Protein AF-A0A957BXG8-F1 (afdb_monomer)

Nearest PDB structures (foldseek):
  3k7c-assembly2_B  TM=5.397E-01  e=4.433E-03  Campylobacter jejuni
  1jb5-assembly1_B  TM=5.671E-01  e=5.193E-01  Rattus norvegicus
  1qma-assembly1_A  TM=5.530E-01  e=4.093E-01  Rattus norvegicus
  7s17-assembly1_B  TM=5.689E-01  e=6.590E-01  Homo sapiens
  1u5o-assembly1_B  TM=6.244E-01  e=1.195E+00  Rattus norvegicus

Foldseek 3Di:
DVVPPPDDCFVVVQVLVVVLLVCLVVVVLPVNCVQADVVDVVRVVVSVVVSPDDPQDWGKTFPDWDWDAPPVRFTKIWTWIWTQGPVRDIDIDTWMWTQDPNDTHTYD

Sequence (108 aa):
SVADLEIDWRDILTWRLTLEQELIAARDDAHFLALYDLTDPAVSDAALARFETVTRGGRLLVSEVTRGADSVGNPALFARAIVVGTDGSTREEQVVFRLVDGNWKRAS

Radius of gyration: 14.28 Å; Cα contacts (8 Å, |Δi|>4): 165; chains: 1; bounding box: 27×29×45 Å

Mean predicted aligned error: 4.76 Å

Sec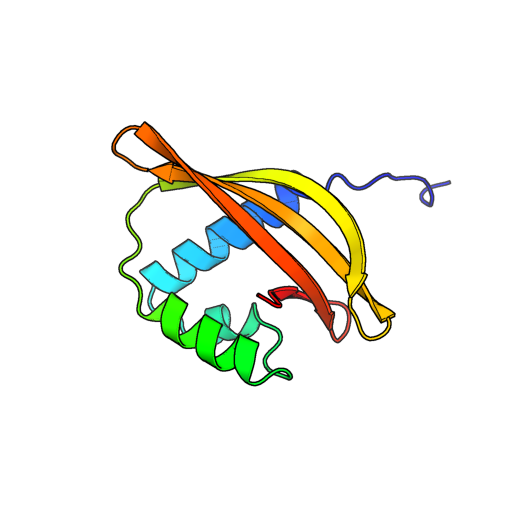ondary structure (DSSP, 8-state):
-GGG----HHHHHHHHHHHHHHHHHHT-HHHHHTTB-TTSHHHHHHHHHHHTS----EEEEEEEEEEEE-TTS-EEEEEEEEEEETTS-EEEEEEEEEEETTEEEE--

Solvent-accessible surface area (backbone atoms only — not comparable to full-atom values): 6211 Å² total; per-residue (Å²): 116,84,88,71,67,80,76,73,55,39,62,60,51,23,52,52,55,48,52,49,53,52,26,46,74,68,68,39,59,72,68,44,56,69,44,41,39,66,89,40,66,70,32,41,54,49,50,54,58,54,56,72,46,80,80,72,63,61,50,71,41,38,80,45,72,45,81,52,56,50,100,86,67,48,52,25,39,48,30,38,31,38,40,35,38,82,86,72,49,74,48,80,44,83,42,36,29,33,64,52,96,90,36,80,17,39,59,100

Structure (mmCIF, N/CA/C/O backbone):
data_AF-A0A957BXG8-F1
#
_entry.id   AF-A0A957BXG8-F1
#
loop_
_atom_site.group_PDB
_atom_site.id
_atom_site.type_symbol
_atom_site.label_atom_id
_atom_site.label_alt_id
_atom_site.label_comp_id
_atom_site.label_asym_id
_atom_site.label_entity_id
_atom_site.label_seq_id
_atom_site.pdbx_PDB_ins_code
_atom_site.Cartn_x
_atom_site.Cartn_y
_atom_site.Cartn_z
_atom_site.occupancy
_atom_site.B_iso_or_equiv
_atom_site.auth_seq_id
_atom_site.auth_comp_id
_atom_site.auth_asym_id
_atom_site.auth_atom_id
_atom_site.pdbx_PDB_model_num
ATOM 1 N N . SER A 1 1 ? -12.932 -0.372 -29.191 1.00 48.41 1 SER A N 1
ATOM 2 C CA . SER A 1 1 ? -12.211 -1.594 -28.778 1.00 48.41 1 SER A CA 1
ATOM 3 C C . SER A 1 1 ? -12.256 -1.662 -27.259 1.00 48.41 1 SER A C 1
ATOM 5 O O . SER A 1 1 ? -12.276 -0.604 -26.651 1.00 48.41 1 SER A O 1
ATOM 7 N N . VAL A 1 2 ? -12.266 -2.842 -26.626 1.00 49.81 2 VAL A N 1
ATOM 8 C CA . VAL A 1 2 ? -12.116 -2.951 -25.151 1.00 49.81 2 VAL A CA 1
ATOM 9 C C . VAL A 1 2 ? -10.738 -2.422 -24.691 1.00 49.81 2 VAL A C 1
ATOM 11 O O . VAL A 1 2 ? -10.531 -2.163 -23.513 1.00 49.81 2 VAL A O 1
ATOM 14 N N . ALA A 1 3 ? -9.812 -2.199 -25.635 1.00 54.69 3 ALA A N 1
ATOM 15 C CA . ALA A 1 3 ? -8.475 -1.655 -25.404 1.00 54.69 3 ALA A CA 1
ATOM 16 C C . ALA A 1 3 ? -8.431 -0.211 -24.860 1.00 54.69 3 ALA A C 1
ATOM 18 O O . ALA A 1 3 ? -7.399 0.174 -24.323 1.00 54.69 3 ALA A O 1
ATOM 19 N N . ASP A 1 4 ? -9.525 0.554 -24.951 1.00 54.28 4 ASP A N 1
ATOM 20 C CA . ASP A 1 4 ? -9.586 1.952 -24.485 1.00 54.28 4 ASP A CA 1
ATOM 21 C C . ASP A 1 4 ? -10.360 2.108 -23.167 1.00 54.28 4 ASP A C 1
ATOM 23 O O . ASP A 1 4 ? -10.777 3.211 -22.813 1.00 54.28 4 ASP A O 1
ATOM 27 N N . LEU A 1 5 ? -10.602 1.011 -22.437 1.00 57.69 5 LEU A N 1
ATOM 28 C CA . LE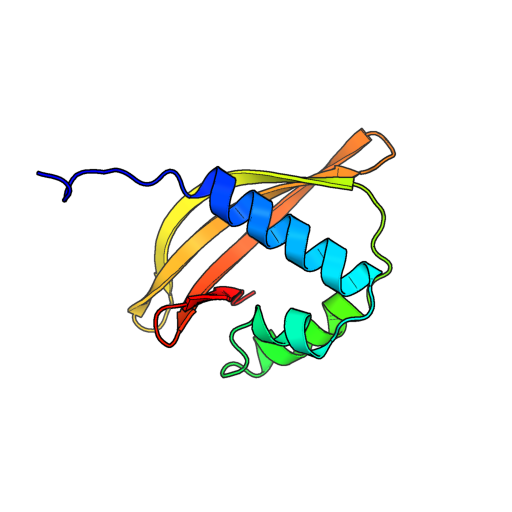U A 1 5 ? -11.206 1.109 -21.114 1.00 57.69 5 LEU A CA 1
ATOM 29 C C . LEU A 1 5 ? -10.177 1.724 -20.157 1.00 57.69 5 LEU A C 1
ATOM 31 O O . LEU A 1 5 ? -9.284 1.046 -19.644 1.00 57.69 5 LEU A O 1
ATOM 35 N N . GLU A 1 6 ? -10.277 3.032 -19.952 1.00 70.75 6 GLU A N 1
ATOM 36 C CA . GLU A 1 6 ? -9.490 3.734 -18.951 1.00 70.75 6 GLU A CA 1
ATOM 37 C C . GLU A 1 6 ? -9.954 3.275 -17.566 1.00 70.75 6 GLU A C 1
ATOM 39 O O . GLU A 1 6 ? -10.994 3.687 -17.058 1.00 70.75 6 GLU A O 1
ATOM 44 N N . ILE A 1 7 ? -9.211 2.329 -16.989 1.00 82.50 7 ILE A N 1
ATOM 45 C CA . ILE A 1 7 ? -9.475 1.829 -15.643 1.00 82.50 7 ILE A CA 1
ATOM 46 C C . ILE A 1 7 ? -9.191 2.961 -14.661 1.00 82.50 7 ILE A C 1
ATOM 48 O O . ILE A 1 7 ? -8.056 3.436 -14.560 1.00 82.50 7 ILE A O 1
ATOM 52 N N . ASP A 1 8 ? -10.215 3.349 -13.908 1.00 88.56 8 ASP A N 1
ATOM 53 C CA . ASP A 1 8 ? -10.034 4.174 -12.726 1.00 88.56 8 ASP A CA 1
ATOM 54 C C . ASP A 1 8 ? -9.447 3.319 -11.597 1.00 88.56 8 ASP A C 1
ATOM 56 O O . ASP A 1 8 ? -10.109 2.468 -11.001 1.00 88.56 8 ASP A O 1
ATOM 60 N N . TRP A 1 9 ? -8.165 3.529 -11.320 1.00 93.81 9 TRP A N 1
ATOM 61 C CA . TRP A 1 9 ? -7.432 2.784 -10.300 1.00 93.81 9 TRP A CA 1
ATOM 62 C C . TRP A 1 9 ? -7.800 3.191 -8.873 1.00 93.81 9 TRP A C 1
ATOM 64 O O . TRP A 1 9 ? -7.441 2.475 -7.939 1.00 93.81 9 TRP A O 1
ATOM 74 N N . ARG A 1 10 ? -8.490 4.322 -8.673 1.00 95.31 10 ARG A N 1
ATOM 75 C CA . ARG A 1 10 ? -8.744 4.876 -7.336 1.00 95.31 10 ARG A CA 1
ATOM 76 C C . ARG A 1 10 ? -9.554 3.927 -6.467 1.00 95.31 10 ARG A C 1
ATOM 78 O O . ARG A 1 10 ? -9.170 3.692 -5.324 1.00 95.31 10 ARG A O 1
ATOM 85 N N . ASP A 1 11 ? -10.610 3.327 -7.006 1.00 93.31 11 ASP A N 1
ATOM 86 C CA . ASP A 1 11 ? -11.471 2.416 -6.244 1.00 93.31 11 ASP A CA 1
ATOM 87 C C . ASP A 1 11 ? -10.744 1.114 -5.893 1.00 93.31 11 ASP A C 1
ATOM 89 O O . ASP A 1 11 ? -10.766 0.672 -4.744 1.00 93.31 11 ASP A O 1
ATOM 93 N N . ILE A 1 12 ? -10.022 0.539 -6.861 1.00 93.69 12 ILE A N 1
ATOM 94 C CA . ILE A 1 12 ? -9.245 -0.695 -6.674 1.00 93.69 12 ILE A CA 1
ATOM 95 C C . ILE A 1 12 ? -8.155 -0.484 -5.621 1.00 93.69 12 ILE A C 1
ATOM 97 O O . ILE A 1 12 ? -7.989 -1.308 -4.721 1.00 93.69 12 ILE A O 1
ATOM 101 N N . LEU A 1 13 ? -7.413 0.623 -5.710 1.00 95.50 13 LEU A N 1
ATOM 102 C CA . LEU A 1 13 ? -6.342 0.923 -4.765 1.00 95.50 13 LEU A CA 1
ATOM 103 C C . LEU A 1 13 ? -6.881 1.374 -3.401 1.00 95.50 13 LEU A C 1
ATOM 105 O O . LEU A 1 13 ? -6.265 1.066 -2.386 1.00 95.50 13 LEU A O 1
ATOM 109 N N . THR A 1 14 ? -8.051 2.015 -3.344 1.00 95.25 14 THR A N 1
ATOM 110 C CA . THR A 1 14 ? -8.741 2.287 -2.073 1.00 95.25 14 THR A CA 1
ATOM 111 C C . THR A 1 14 ? -9.108 0.980 -1.382 1.00 95.25 14 THR A C 1
ATOM 113 O O . THR A 1 14 ? -8.706 0.774 -0.240 1.00 95.25 14 THR A O 1
ATOM 116 N N . TRP A 1 15 ? -9.771 0.057 -2.090 1.00 93.44 15 TRP A N 1
ATOM 117 C CA . TRP A 1 15 ? -10.075 -1.276 -1.566 1.00 93.44 15 TRP A CA 1
ATOM 118 C C . TRP A 1 15 ? -8.809 -2.004 -1.104 1.00 93.44 15 TRP A C 1
ATOM 120 O O . TRP A 1 15 ? -8.782 -2.573 -0.015 1.00 93.44 15 TRP A O 1
ATOM 130 N N . ARG A 1 16 ? -7.731 -1.933 -1.892 1.00 95.12 16 ARG A N 1
ATOM 131 C CA . ARG A 1 16 ? -6.451 -2.565 -1.561 1.00 95.12 16 ARG A CA 1
ATOM 132 C C . ARG A 1 16 ? -5.858 -2.048 -0.251 1.00 95.12 16 ARG A C 1
ATOM 134 O O . ARG A 1 16 ? -5.397 -2.848 0.557 1.00 95.12 16 ARG A O 1
ATOM 141 N N . LEU A 1 17 ? -5.858 -0.732 -0.049 1.00 93.56 17 LEU A N 1
ATOM 142 C CA . LEU A 1 17 ? -5.341 -0.108 1.170 1.00 93.56 17 LEU A CA 1
ATOM 143 C C . LEU A 1 17 ? -6.258 -0.351 2.377 1.00 93.56 17 LEU A C 1
ATOM 145 O O . LEU A 1 17 ? -5.772 -0.466 3.499 1.00 93.56 17 LEU A O 1
ATOM 149 N N . THR A 1 18 ? -7.570 -0.468 2.164 1.00 93.19 18 THR A N 1
ATOM 150 C CA . THR A 1 18 ? -8.508 -0.891 3.212 1.00 93.19 18 THR A CA 1
ATOM 151 C C . THR A 1 18 ? -8.247 -2.334 3.636 1.00 93.19 18 THR A C 1
ATOM 153 O O . THR A 1 18 ? -8.104 -2.586 4.829 1.00 93.19 18 THR A O 1
ATOM 156 N N . LEU A 1 19 ? -8.088 -3.258 2.682 1.00 93.75 19 LEU A N 1
ATOM 157 C CA . LEU A 1 19 ? -7.749 -4.655 2.966 1.00 93.75 19 LEU A CA 1
ATOM 158 C C . LEU A 1 19 ? -6.440 -4.771 3.760 1.00 93.75 19 LEU A C 1
ATOM 160 O O . LEU A 1 19 ? -6.351 -5.559 4.694 1.00 93.75 19 LEU A O 1
ATOM 164 N N . GLU A 1 20 ? -5.428 -3.966 3.427 1.00 94.06 20 GLU A N 1
ATOM 165 C CA . GLU A 1 20 ? -4.176 -3.900 4.190 1.00 94.06 20 GLU A CA 1
ATOM 166 C C . GLU A 1 20 ? -4.436 -3.595 5.679 1.00 94.06 20 GLU A C 1
ATOM 168 O O . GLU A 1 20 ? -3.916 -4.291 6.549 1.00 94.06 20 GLU A O 1
ATOM 173 N N . GLN A 1 21 ? -5.290 -2.610 5.987 1.00 92.50 21 GLN A N 1
ATOM 174 C CA . GLN A 1 21 ? -5.652 -2.288 7.373 1.00 92.50 21 GLN A CA 1
ATOM 175 C C . GLN A 1 21 ? -6.438 -3.404 8.065 1.00 92.50 21 GLN A C 1
ATOM 177 O O . GLN A 1 21 ? -6.222 -3.652 9.253 1.00 92.50 21 GLN A O 1
ATOM 182 N N . GLU A 1 22 ? -7.340 -4.069 7.343 1.00 92.56 22 GLU A N 1
ATOM 183 C CA . GLU A 1 22 ? -8.117 -5.197 7.863 1.00 92.56 22 GLU A CA 1
ATOM 184 C C . GLU A 1 22 ? -7.207 -6.368 8.250 1.00 92.56 22 GLU A C 1
ATOM 186 O O . GLU A 1 22 ? -7.369 -6.936 9.329 1.00 92.56 22 GLU A O 1
ATOM 191 N N . LEU A 1 23 ? -6.201 -6.679 7.428 1.00 94.88 23 LEU A N 1
ATOM 192 C CA . LEU A 1 23 ? -5.235 -7.746 7.705 1.00 94.88 23 LEU A CA 1
ATOM 193 C C . LEU A 1 23 ? -4.323 -7.413 8.894 1.00 94.88 23 LEU A C 1
ATOM 195 O O . LEU A 1 23 ? -4.073 -8.283 9.729 1.00 94.88 23 LEU A O 1
ATOM 199 N N . ILE A 1 24 ? -3.895 -6.150 9.036 1.00 93.38 24 ILE A N 1
ATOM 200 C CA . ILE A 1 24 ? -3.181 -5.685 10.239 1.00 93.38 24 ILE A CA 1
ATOM 201 C C . ILE A 1 24 ? -4.063 -5.872 11.481 1.00 93.38 24 ILE A C 1
ATOM 203 O O . ILE A 1 24 ? -3.612 -6.414 12.490 1.00 93.38 24 ILE A O 1
ATOM 207 N N . ALA A 1 25 ? -5.332 -5.456 11.415 1.00 91.62 25 ALA A N 1
ATOM 208 C CA . ALA A 1 25 ? -6.266 -5.573 12.534 1.00 91.62 25 ALA A CA 1
ATOM 209 C C . ALA A 1 25 ? -6.557 -7.039 12.907 1.00 91.62 25 ALA A C 1
ATOM 211 O O . ALA A 1 25 ? -6.678 -7.358 14.090 1.00 91.62 25 ALA A O 1
ATOM 212 N N . ALA A 1 26 ? -6.627 -7.927 11.913 1.00 93.94 26 ALA A N 1
ATOM 213 C CA . ALA A 1 26 ? -6.817 -9.364 12.094 1.00 93.94 26 ALA A CA 1
ATOM 214 C C . ALA A 1 26 ? -5.544 -10.108 12.534 1.00 93.94 26 ALA A C 1
ATOM 216 O O . ALA A 1 26 ? -5.632 -11.281 12.893 1.00 93.94 26 ALA A O 1
ATOM 217 N N . ARG A 1 27 ? -4.379 -9.441 12.526 1.00 94.44 27 ARG A N 1
ATOM 218 C CA . ARG A 1 27 ? -3.056 -10.054 12.733 1.00 94.44 27 ARG A CA 1
ATOM 219 C C . ARG A 1 27 ? -2.768 -11.203 11.758 1.00 94.44 27 ARG A C 1
ATOM 221 O O . ARG A 1 27 ? -2.125 -12.179 12.128 1.00 94.44 27 ARG A O 1
ATOM 228 N N . ASP A 1 28 ? -3.221 -11.063 10.515 1.00 96.44 28 ASP A N 1
ATOM 229 C CA . ASP A 1 28 ? -2.966 -12.013 9.428 1.00 96.44 28 ASP A CA 1
ATOM 230 C C . ASP A 1 28 ? -1.719 -11.583 8.640 1.00 96.44 28 ASP A C 1
ATOM 232 O O . ASP A 1 28 ? -1.792 -10.874 7.633 1.00 96.44 28 ASP A O 1
ATOM 236 N N . ASP A 1 29 ? -0.553 -11.962 9.162 1.00 95.44 29 ASP A N 1
ATOM 237 C CA . ASP A 1 29 ? 0.758 -11.596 8.627 1.00 95.44 29 ASP A CA 1
ATOM 238 C C . ASP A 1 29 ? 1.003 -12.191 7.236 1.00 95.44 29 ASP A C 1
ATOM 240 O O . ASP A 1 29 ? 1.492 -11.500 6.343 1.00 95.44 29 ASP A O 1
ATOM 244 N N . ALA A 1 30 ? 0.616 -13.448 7.019 1.00 96.44 30 ALA A N 1
ATOM 245 C CA . ALA A 1 30 ? 0.838 -14.148 5.761 1.00 96.44 30 ALA A CA 1
ATOM 246 C C . ALA A 1 30 ? 0.138 -13.449 4.585 1.00 96.44 30 ALA A C 1
ATOM 248 O O . ALA A 1 30 ? 0.771 -13.164 3.561 1.00 96.44 30 ALA A O 1
ATOM 249 N N . HIS A 1 31 ? -1.153 -13.127 4.720 1.00 97.19 31 HIS A N 1
ATOM 250 C CA . HIS A 1 31 ? -1.879 -12.428 3.659 1.00 97.19 31 HIS A CA 1
ATOM 251 C C . HIS A 1 31 ? -1.480 -10.955 3.561 1.00 97.19 31 HIS A C 1
ATOM 253 O O . HIS A 1 31 ? -1.465 -10.410 2.455 1.00 97.19 31 HIS A O 1
ATOM 259 N N . PHE A 1 32 ? -1.117 -10.317 4.679 1.00 97.06 32 PHE A N 1
ATOM 260 C CA . PHE A 1 32 ? -0.589 -8.955 4.673 1.00 97.06 32 PHE A CA 1
ATOM 261 C C . PHE A 1 32 ? 0.717 -8.868 3.874 1.00 97.06 32 PHE A C 1
ATOM 263 O O . PHE A 1 32 ? 0.833 -8.051 2.963 1.00 97.06 32 PHE A O 1
ATOM 270 N N . LEU A 1 33 ? 1.682 -9.748 4.146 1.00 96.56 33 LEU A N 1
ATOM 271 C CA . LEU A 1 33 ? 2.968 -9.783 3.449 1.00 96.56 33 LEU A CA 1
ATOM 272 C C . LEU A 1 33 ? 2.805 -10.137 1.968 1.00 96.56 33 LEU A C 1
ATOM 274 O O . LEU A 1 33 ? 3.518 -9.600 1.120 1.00 96.56 33 LEU A O 1
ATOM 278 N N . ALA A 1 34 ? 1.794 -10.939 1.622 1.00 96.38 34 ALA A N 1
ATOM 279 C CA . ALA A 1 34 ? 1.431 -11.185 0.232 1.00 96.38 34 ALA A CA 1
ATOM 280 C C . ALA A 1 34 ? 0.993 -9.910 -0.516 1.00 96.38 34 ALA A C 1
ATOM 282 O O . ALA A 1 34 ? 0.888 -9.942 -1.748 1.00 96.38 34 ALA A O 1
ATOM 283 N N . LEU A 1 35 ? 0.748 -8.782 0.165 1.00 97.12 35 LEU A N 1
ATOM 284 C CA . LEU A 1 35 ? 0.427 -7.520 -0.495 1.00 97.12 35 LEU A CA 1
ATOM 285 C C . LEU A 1 35 ? 1.642 -6.735 -1.009 1.00 97.12 35 LEU A C 1
ATOM 287 O O . LEU A 1 35 ? 1.454 -5.841 -1.842 1.00 97.12 35 LEU A O 1
ATOM 291 N N . TYR A 1 36 ? 2.851 -7.085 -0.568 1.00 97.69 36 TYR A N 1
ATOM 292 C CA . TYR A 1 36 ? 4.076 -6.312 -0.771 1.00 97.69 36 TYR A CA 1
ATOM 293 C C . TYR A 1 36 ? 5.021 -6.952 -1.785 1.00 97.69 36 TYR A C 1
ATOM 295 O O . TYR A 1 36 ? 4.975 -8.155 -2.048 1.00 97.69 36 TYR A O 1
ATOM 303 N N . ASP A 1 37 ? 5.878 -6.119 -2.368 1.00 95.00 37 ASP A N 1
ATOM 304 C CA . ASP A 1 37 ? 7.012 -6.562 -3.166 1.00 95.00 37 ASP A CA 1
ATOM 305 C C . ASP A 1 37 ? 8.191 -6.885 -2.242 1.00 95.00 37 ASP A C 1
ATOM 307 O O . ASP A 1 37 ? 9.045 -6.046 -1.969 1.00 95.00 37 ASP A O 1
ATOM 311 N N . LEU A 1 38 ? 8.221 -8.119 -1.741 1.00 94.62 38 LEU A N 1
ATOM 312 C CA . LEU A 1 38 ? 9.258 -8.586 -0.816 1.00 94.62 38 LEU A CA 1
ATOM 313 C C . LEU A 1 38 ? 10.597 -8.899 -1.505 1.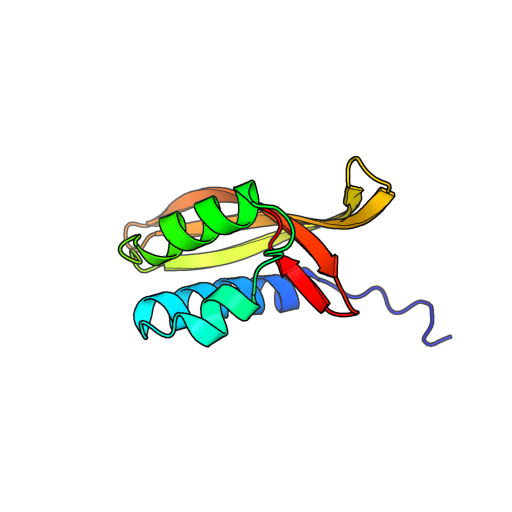00 94.62 38 LEU A C 1
ATOM 315 O O . LEU A 1 38 ? 11.525 -9.364 -0.847 1.00 94.62 38 LEU A O 1
ATOM 319 N N . THR A 1 39 ? 10.714 -8.670 -2.819 1.00 91.25 39 THR A N 1
ATOM 320 C CA . THR A 1 39 ? 12.001 -8.787 -3.525 1.00 91.25 39 THR A CA 1
ATOM 321 C C . THR A 1 39 ? 12.936 -7.620 -3.199 1.00 91.25 39 THR A C 1
ATOM 323 O O . THR A 1 39 ? 14.153 -7.758 -3.332 1.00 91.25 39 THR A O 1
ATOM 326 N N . ASP A 1 40 ? 12.379 -6.504 -2.714 1.00 90.88 40 ASP A N 1
ATOM 327 C CA . ASP A 1 40 ? 13.108 -5.351 -2.197 1.00 90.88 40 ASP A CA 1
ATOM 328 C C . ASP A 1 40 ? 13.192 -5.415 -0.655 1.00 90.88 40 ASP A C 1
ATOM 330 O O . ASP A 1 40 ? 12.167 -5.293 0.028 1.00 90.88 40 ASP A O 1
ATOM 334 N N . PRO A 1 41 ? 14.397 -5.578 -0.070 1.00 93.62 41 PRO A N 1
ATOM 335 C CA . PRO A 1 41 ? 14.564 -5.639 1.381 1.00 93.62 41 PRO A CA 1
ATOM 336 C C . PRO A 1 41 ? 14.037 -4.401 2.115 1.00 93.62 41 PRO A C 1
ATOM 338 O O . PRO A 1 41 ? 13.493 -4.532 3.209 1.00 93.62 41 PRO A O 1
ATOM 341 N N . ALA A 1 42 ? 14.131 -3.211 1.512 1.00 93.88 42 ALA A N 1
ATOM 342 C CA . ALA A 1 42 ? 13.631 -1.989 2.136 1.00 93.88 42 ALA A CA 1
ATOM 343 C C . ALA A 1 42 ? 12.097 -1.995 2.235 1.00 93.88 42 ALA A C 1
ATOM 345 O O . ALA A 1 42 ? 11.533 -1.530 3.227 1.00 93.88 42 ALA A O 1
ATOM 346 N N . VAL A 1 43 ? 11.419 -2.568 1.234 1.00 94.94 43 VAL A N 1
ATOM 347 C CA . VAL A 1 43 ? 9.961 -2.755 1.247 1.00 94.94 43 VAL A CA 1
ATOM 348 C C . VAL A 1 43 ? 9.566 -3.809 2.276 1.00 94.94 43 VAL A C 1
ATOM 350 O O . VAL A 1 43 ? 8.586 -3.612 2.992 1.00 94.94 43 VAL A O 1
ATOM 353 N N . SER A 1 44 ? 10.338 -4.892 2.401 1.00 95.19 44 SER A N 1
ATOM 354 C CA . SER A 1 44 ? 10.126 -5.907 3.440 1.00 95.19 44 SER A CA 1
ATOM 355 C C . SER A 1 44 ? 10.201 -5.303 4.848 1.00 95.19 44 SER A C 1
ATOM 357 O O . SER A 1 44 ? 9.281 -5.486 5.647 1.00 95.19 44 SER A O 1
ATOM 359 N N . ASP A 1 45 ? 11.247 -4.530 5.145 1.00 95.50 45 ASP A N 1
ATOM 360 C CA . ASP A 1 45 ? 11.411 -3.876 6.450 1.00 95.50 45 ASP A CA 1
ATOM 361 C C . ASP A 1 45 ? 10.281 -2.870 6.729 1.00 95.50 45 ASP A C 1
ATOM 363 O O . ASP A 1 45 ? 9.726 -2.831 7.832 1.00 95.50 45 ASP A O 1
ATOM 367 N N . ALA A 1 46 ? 9.884 -2.088 5.720 1.00 94.56 46 ALA A N 1
ATOM 368 C CA . ALA A 1 46 ? 8.775 -1.143 5.828 1.00 94.56 46 ALA A CA 1
ATOM 369 C C . ALA A 1 46 ? 7.422 -1.841 6.054 1.00 94.56 46 ALA A C 1
ATOM 371 O O . ALA A 1 46 ? 6.604 -1.357 6.842 1.00 94.56 46 ALA A O 1
ATOM 372 N N . ALA A 1 47 ? 7.187 -2.982 5.399 1.00 96.06 47 ALA A N 1
ATOM 373 C CA . ALA A 1 47 ? 5.983 -3.787 5.578 1.00 96.06 47 ALA A CA 1
ATOM 374 C C . ALA A 1 47 ? 5.882 -4.308 7.016 1.00 96.06 47 ALA A C 1
ATOM 376 O O . ALA A 1 47 ? 4.846 -4.132 7.658 1.00 96.06 47 ALA A O 1
ATOM 377 N N . LEU A 1 48 ? 6.970 -4.869 7.553 1.00 94.25 48 LEU A N 1
ATOM 378 C CA . LEU A 1 48 ? 7.026 -5.348 8.937 1.00 94.25 48 LEU A CA 1
ATOM 379 C C . LEU A 1 48 ? 6.792 -4.209 9.933 1.00 94.25 48 LEU A C 1
ATOM 381 O O . LEU A 1 48 ? 5.944 -4.322 10.816 1.00 94.25 48 LEU A O 1
ATOM 385 N N . ALA A 1 49 ? 7.474 -3.074 9.750 1.00 93.88 49 ALA A N 1
ATOM 386 C CA . ALA A 1 49 ? 7.273 -1.902 10.597 1.00 93.88 49 ALA A CA 1
ATOM 387 C C . ALA A 1 49 ? 5.813 -1.427 10.574 1.00 93.88 49 ALA A C 1
ATOM 389 O O . ALA A 1 49 ? 5.271 -1.043 11.610 1.00 93.88 49 ALA A O 1
ATOM 390 N N . ARG A 1 50 ? 5.160 -1.479 9.406 1.00 92.44 50 ARG A N 1
ATOM 391 C CA . ARG A 1 50 ? 3.750 -1.121 9.255 1.00 92.44 50 ARG A CA 1
ATOM 392 C C . ARG A 1 50 ? 2.812 -2.124 9.925 1.00 92.44 50 ARG A C 1
ATOM 394 O O . ARG A 1 50 ? 1.867 -1.685 10.578 1.00 92.44 50 ARG A O 1
ATOM 401 N N . PHE A 1 51 ? 3.070 -3.424 9.810 1.00 94.25 51 PHE A N 1
ATOM 402 C CA . PHE A 1 51 ? 2.268 -4.468 10.459 1.00 94.25 51 PHE A CA 1
ATOM 403 C C . PHE A 1 51 ? 2.251 -4.336 11.988 1.00 94.25 51 PHE A C 1
ATOM 405 O O . PHE A 1 51 ? 1.242 -4.611 12.637 1.00 94.25 51 PHE A O 1
ATOM 412 N N . GLU A 1 52 ? 3.351 -3.846 12.561 1.00 91.62 52 GLU A N 1
ATOM 413 C CA . GLU A 1 52 ? 3.468 -3.591 13.998 1.00 91.62 52 GLU A CA 1
ATOM 414 C C .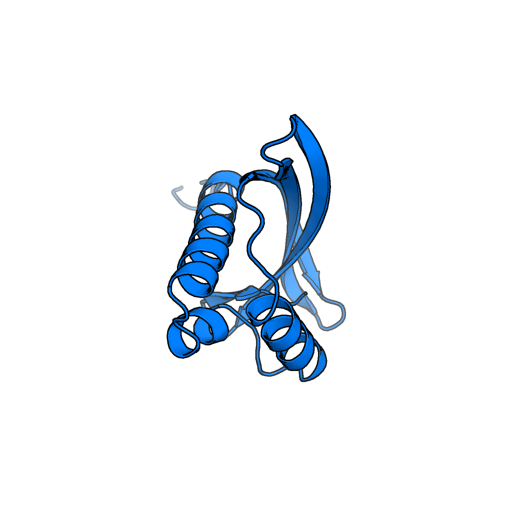 GLU A 1 52 ? 2.806 -2.282 14.453 1.00 91.62 52 GLU A C 1
ATOM 416 O O . GLU A 1 52 ? 2.666 -2.034 15.655 1.00 91.62 52 G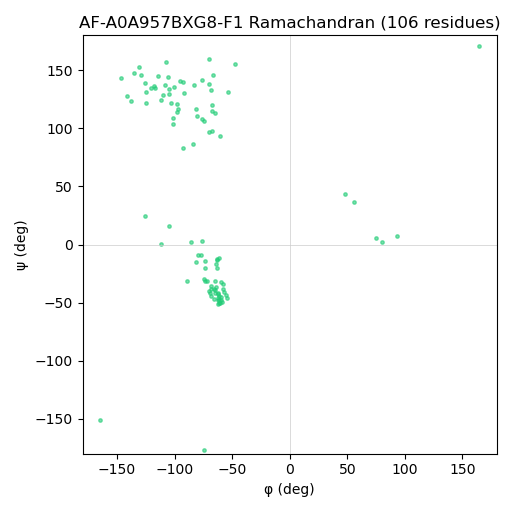LU A O 1
ATOM 421 N N . THR A 1 53 ? 2.356 -1.428 13.526 1.00 84.12 53 THR A N 1
ATOM 422 C CA . THR A 1 53 ? 1.652 -0.202 13.912 1.00 84.12 53 THR A CA 1
ATOM 423 C C . THR A 1 53 ? 0.273 -0.514 14.480 1.00 84.12 53 THR A C 1
ATOM 425 O O . THR A 1 53 ? -0.487 -1.322 13.952 1.00 84.12 53 THR A O 1
ATOM 428 N N . VAL A 1 54 ? -0.094 0.187 15.556 1.00 67.62 54 VAL A N 1
ATOM 429 C CA . VAL A 1 54 ? -1.484 0.200 16.016 1.00 67.62 54 VAL A CA 1
ATOM 430 C C . VAL A 1 54 ? -2.305 0.885 14.931 1.00 67.62 54 VAL A C 1
ATOM 432 O O . VAL A 1 54 ? -2.143 2.092 14.716 1.00 67.62 54 VAL A O 1
ATOM 435 N N .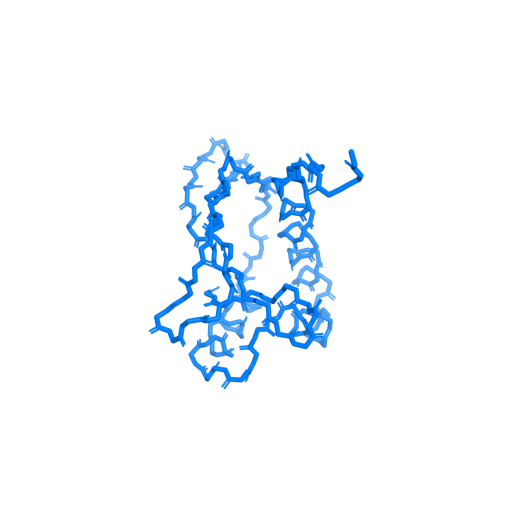 THR A 1 55 ? -3.184 0.136 14.264 1.00 64.81 55 THR A N 1
ATOM 436 C CA . THR A 1 55 ? -4.163 0.678 13.322 1.00 64.81 55 THR A CA 1
ATOM 437 C C . THR A 1 55 ? -5.054 1.650 14.086 1.00 64.81 55 THR A C 1
ATOM 439 O O . THR A 1 55 ? -6.027 1.277 14.740 1.00 64.81 55 THR A O 1
ATOM 442 N N . ARG A 1 56 ? -4.695 2.936 14.063 1.00 60.81 56 ARG A N 1
ATOM 443 C CA . ARG A 1 56 ? -5.619 3.988 14.470 1.00 60.81 56 ARG A CA 1
ATOM 444 C C . ARG A 1 56 ? -6.695 3.980 13.402 1.00 60.81 56 ARG A C 1
ATOM 446 O O . ARG A 1 56 ? -6.384 4.202 12.234 1.00 60.81 56 ARG A O 1
ATOM 453 N N . GLY A 1 57 ? -7.916 3.629 13.797 1.00 64.50 57 GLY A N 1
ATOM 454 C CA . GLY A 1 57 ? -9.054 3.601 12.888 1.00 64.50 57 GLY A CA 1
ATOM 455 C C . GLY A 1 57 ? -9.139 4.877 12.046 1.00 64.50 57 GLY A C 1
ATOM 456 O O . GLY A 1 57 ? -8.634 5.939 12.418 1.00 64.50 57 GLY A O 1
ATOM 457 N N . GLY A 1 58 ? -9.766 4.769 10.886 1.00 76.12 58 GLY A N 1
ATOM 458 C CA . GLY A 1 58 ? -9.869 5.869 9.941 1.00 76.12 58 GLY A CA 1
ATOM 459 C C . GLY A 1 58 ? -10.290 5.368 8.571 1.00 76.12 58 GLY A C 1
ATOM 460 O O . GLY A 1 58 ? -10.345 4.163 8.332 1.00 76.12 58 GLY A O 1
ATOM 461 N N . ARG A 1 59 ? -10.606 6.293 7.666 1.00 85.25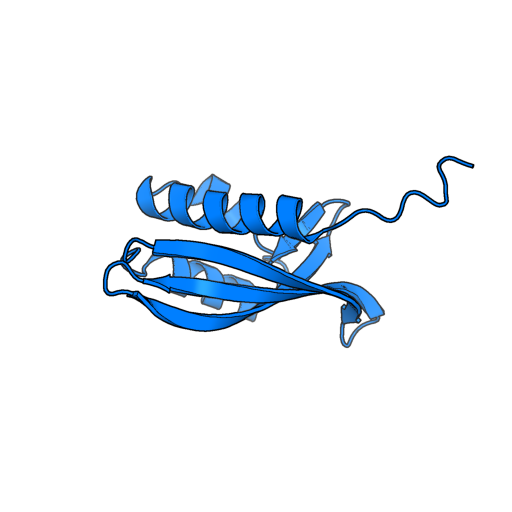 59 ARG A N 1
ATOM 462 C CA . ARG A 1 59 ? -10.930 5.964 6.275 1.00 85.25 59 ARG A CA 1
ATOM 463 C C . ARG A 1 59 ? -9.756 6.320 5.377 1.00 85.25 59 ARG A C 1
ATOM 465 O O . ARG A 1 59 ? -9.277 7.449 5.421 1.00 85.25 59 ARG A O 1
ATOM 472 N N . LEU A 1 60 ? -9.334 5.380 4.542 1.00 90.25 60 LEU A N 1
ATOM 473 C CA . LEU A 1 60 ? -8.420 5.628 3.431 1.00 90.25 60 LEU A CA 1
ATOM 474 C C . LEU A 1 60 ? -9.218 5.913 2.161 1.00 90.25 60 LEU A C 1
ATOM 476 O O . LEU A 1 60 ? -10.232 5.268 1.906 1.00 90.25 60 LEU A O 1
ATOM 480 N N . LEU A 1 61 ? -8.754 6.875 1.372 1.00 93.62 61 LEU A N 1
ATOM 481 C CA . LEU A 1 61 ? -9.278 7.151 0.040 1.00 93.62 61 LEU A CA 1
ATOM 482 C C . LEU A 1 61 ? -8.128 7.505 -0.893 1.00 93.62 61 LEU A C 1
ATOM 484 O O . LEU A 1 61 ? -7.357 8.413 -0.594 1.00 93.62 61 LEU A O 1
ATOM 488 N N . VAL A 1 62 ? -8.033 6.839 -2.038 1.00 96.12 62 VAL A N 1
ATOM 489 C CA . VAL A 1 62 ? -7.088 7.229 -3.087 1.00 96.12 62 VAL A CA 1
ATOM 490 C C . VAL A 1 62 ? -7.693 8.372 -3.900 1.00 96.12 62 VAL A C 1
ATOM 492 O O . VAL A 1 62 ? -8.734 8.211 -4.533 1.00 96.12 62 VAL A O 1
ATOM 495 N N . SER A 1 63 ? -7.058 9.543 -3.862 1.00 95.75 63 SER A N 1
ATOM 496 C CA . SER A 1 63 ? -7.528 10.750 -4.552 1.00 95.75 63 SER A CA 1
ATOM 497 C C . SER A 1 63 ? -6.989 10.864 -5.978 1.00 95.75 63 SER A C 1
ATOM 499 O O . SER A 1 63 ? -7.679 11.379 -6.857 1.00 95.75 63 SER A O 1
ATOM 501 N N . GLU A 1 64 ? -5.785 10.347 -6.220 1.00 96.06 64 GLU A N 1
ATOM 502 C CA . GLU A 1 64 ? -5.074 10.452 -7.493 1.00 96.06 64 GLU A CA 1
ATOM 503 C C . GLU A 1 64 ? -4.245 9.190 -7.742 1.00 96.06 64 GLU A C 1
ATOM 505 O O . GLU A 1 64 ? -3.671 8.626 -6.806 1.00 96.06 64 GLU A O 1
ATOM 510 N N . VAL A 1 65 ? -4.168 8.758 -9.004 1.00 96.56 65 VAL A N 1
ATOM 511 C CA . VAL A 1 65 ? -3.283 7.673 -9.440 1.00 96.56 65 VAL A CA 1
ATOM 512 C C . VAL A 1 65 ? -2.632 8.048 -10.762 1.00 96.56 65 VAL A C 1
ATOM 514 O O . VAL A 1 65 ? -3.322 8.262 -11.758 1.00 96.56 65 VAL A O 1
ATOM 517 N N . THR A 1 66 ? -1.304 8.041 -10.787 1.00 95.25 66 THR A N 1
ATOM 518 C CA . THR A 1 66 ? -0.517 8.239 -12.007 1.00 95.25 66 THR A CA 1
ATOM 519 C C . THR A 1 66 ? 0.156 6.934 -12.402 1.00 95.25 66 THR A C 1
ATOM 521 O O . THR A 1 66 ? 0.822 6.293 -11.590 1.00 95.25 66 THR A O 1
ATOM 524 N N . ARG A 1 67 ? -0.009 6.536 -13.666 1.00 93.94 67 ARG A N 1
ATOM 525 C CA . ARG A 1 67 ? 0.702 5.398 -14.264 1.00 93.94 67 ARG A CA 1
ATOM 526 C C . ARG A 1 67 ? 2.082 5.850 -14.729 1.00 93.94 67 ARG A C 1
ATOM 528 O O . ARG A 1 67 ? 2.206 6.903 -15.346 1.00 93.94 67 ARG A O 1
ATOM 535 N N . GLY A 1 68 ? 3.100 5.041 -14.479 1.00 93.12 68 GLY A N 1
ATOM 536 C CA . GLY A 1 68 ? 4.453 5.314 -14.942 1.00 93.12 68 GLY A CA 1
ATOM 537 C C . GLY A 1 68 ? 5.345 4.088 -14.843 1.00 93.12 68 GLY A C 1
ATOM 538 O O . GLY A 1 68 ? 4.876 2.953 -14.935 1.00 93.12 68 GLY 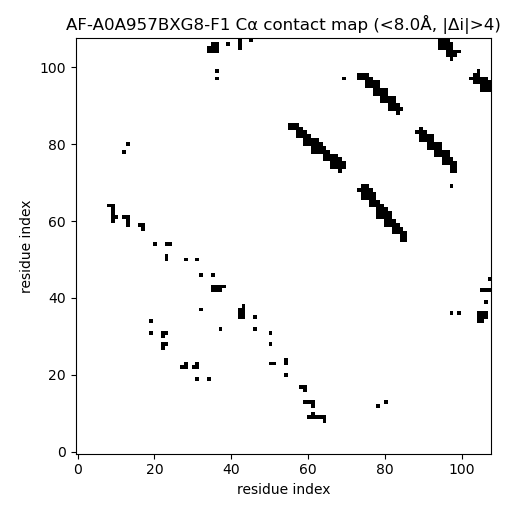A O 1
ATOM 539 N N . ALA A 1 69 ? 6.632 4.339 -14.645 1.00 92.00 69 ALA A N 1
ATOM 540 C CA . ALA A 1 69 ? 7.617 3.317 -14.352 1.00 92.00 69 ALA A CA 1
ATOM 541 C C . ALA A 1 69 ? 8.450 3.731 -13.134 1.00 92.00 69 ALA A C 1
ATOM 543 O O . ALA A 1 69 ? 8.589 4.923 -12.852 1.00 92.00 69 ALA A O 1
ATOM 544 N N . ASP A 1 70 ? 8.975 2.751 -12.407 1.00 84.38 70 ASP A N 1
ATOM 545 C CA . ASP A 1 70 ? 9.937 2.993 -11.335 1.00 84.38 70 ASP A CA 1
ATOM 546 C C . ASP A 1 70 ? 11.337 3.347 -11.881 1.00 84.38 70 ASP A C 1
ATOM 548 O O . ASP A 1 70 ? 11.554 3.455 -13.090 1.00 84.38 70 ASP A O 1
ATOM 552 N N . SER A 1 71 ? 12.310 3.525 -10.983 1.00 81.50 71 SER A N 1
ATOM 553 C CA . SER A 1 71 ? 13.693 3.889 -11.331 1.00 81.50 71 SER A CA 1
ATOM 554 C C . SER A 1 71 ? 14.438 2.845 -12.172 1.00 81.50 71 SER A C 1
ATOM 556 O O . SER A 1 71 ? 15.492 3.161 -12.722 1.00 81.50 71 SER A O 1
ATOM 558 N N . VAL A 1 72 ? 13.909 1.624 -12.282 1.00 83.69 72 VAL A N 1
ATOM 559 C CA . VAL A 1 72 ? 14.509 0.499 -13.012 1.00 83.69 72 VAL A CA 1
ATOM 560 C C . VAL A 1 72 ? 13.700 0.119 -14.259 1.00 83.69 72 VAL A C 1
ATOM 562 O O . VAL A 1 72 ? 14.095 -0.782 -14.995 1.00 83.69 72 VAL A O 1
ATOM 565 N N . GLY A 1 73 ? 12.601 0.831 -14.535 1.00 85.81 73 GLY A N 1
ATOM 566 C CA . GLY A 1 73 ? 11.763 0.649 -15.719 1.00 85.81 73 GLY A CA 1
ATOM 567 C C . GLY A 1 73 ? 10.570 -0.294 -15.536 1.00 85.81 73 GLY A C 1
ATOM 568 O O . GLY A 1 73 ? 9.880 -0.576 -16.516 1.00 85.81 73 GLY A O 1
ATOM 569 N N . ASN A 1 74 ? 10.283 -0.769 -14.320 1.00 87.31 74 ASN A N 1
ATOM 570 C CA . ASN A 1 74 ? 9.112 -1.613 -14.074 1.00 87.31 74 ASN A CA 1
ATOM 571 C C . ASN A 1 74 ? 7.831 -0.771 -14.058 1.00 87.31 74 ASN A C 1
ATOM 573 O O . ASN A 1 74 ? 7.845 0.315 -13.474 1.00 87.31 74 ASN A O 1
ATOM 577 N N . PRO A 1 75 ? 6.704 -1.263 -14.611 1.00 93.38 75 PRO A N 1
ATOM 578 C CA . PRO A 1 75 ? 5.419 -0.580 -14.509 1.00 93.38 75 PRO A CA 1
ATOM 579 C C . PRO A 1 75 ? 5.055 -0.261 -13.056 1.00 93.38 75 PRO A C 1
ATOM 581 O O . PRO A 1 75 ? 5.104 -1.139 -12.188 1.00 93.38 75 PRO A O 1
ATOM 584 N N . ALA A 1 76 ? 4.657 0.988 -12.815 1.00 94.75 76 ALA A N 1
ATOM 585 C CA . ALA A 1 76 ? 4.335 1.498 -11.490 1.00 94.75 76 ALA A CA 1
ATOM 586 C C . ALA A 1 76 ? 3.040 2.325 -11.477 1.00 94.75 76 ALA A C 1
ATOM 588 O O . ALA A 1 76 ? 2.714 3.026 -12.442 1.00 94.75 76 ALA A O 1
ATOM 589 N N . LEU A 1 77 ? 2.326 2.270 -10.352 1.00 96.19 77 LEU A N 1
ATOM 590 C CA . LEU A 1 77 ? 1.237 3.181 -10.007 1.00 96.19 77 LEU A CA 1
ATOM 591 C C . LEU A 1 77 ? 1.681 4.049 -8.832 1.00 96.19 77 LEU A C 1
ATOM 593 O O . LEU A 1 77 ? 2.041 3.535 -7.774 1.00 96.19 77 LEU A O 1
ATOM 597 N N . PHE A 1 78 ? 1.618 5.362 -9.013 1.00 96.62 78 PHE A N 1
ATOM 598 C CA . PHE A 1 78 ? 1.883 6.349 -7.974 1.00 96.62 78 PHE A CA 1
ATOM 599 C C . PHE A 1 78 ? 0.544 6.868 -7.467 1.00 96.62 78 PHE A C 1
ATOM 601 O O . PHE A 1 78 ? -0.123 7.639 -8.156 1.00 96.62 78 PHE A O 1
ATOM 608 N N . ALA A 1 79 ? 0.133 6.405 -6.292 1.00 97.25 79 ALA A N 1
ATOM 609 C CA . ALA A 1 79 ? -1.136 6.762 -5.683 1.00 97.25 79 ALA A CA 1
ATOM 610 C C . ALA A 1 79 ? -0.943 7.838 -4.611 1.00 97.25 79 ALA A C 1
ATOM 612 O O . ALA A 1 79 ? -0.056 7.728 -3.762 1.00 97.25 79 ALA A O 1
ATOM 613 N N . ARG A 1 80 ? -1.811 8.850 -4.614 1.00 97.06 80 ARG A N 1
ATOM 614 C CA . ARG A 1 80 ? -1.989 9.772 -3.488 1.00 97.06 80 ARG A CA 1
ATOM 615 C C . ARG A 1 80 ? -3.186 9.294 -2.676 1.00 97.06 80 ARG A C 1
ATOM 617 O O . ARG A 1 80 ? -4.304 9.247 -3.187 1.00 97.06 80 ARG A O 1
ATOM 624 N N . ALA A 1 81 ? -2.952 8.915 -1.427 1.00 94.50 81 ALA A N 1
ATOM 625 C CA . ALA A 1 81 ? -3.978 8.470 -0.496 1.00 94.50 81 ALA A CA 1
ATOM 626 C C . ALA A 1 81 ? -4.212 9.527 0.585 1.00 94.50 81 ALA A C 1
ATOM 628 O O . ALA A 1 81 ? -3.272 10.084 1.141 1.00 94.50 81 ALA A O 1
ATOM 629 N N . ILE A 1 82 ? -5.473 9.776 0.908 1.00 93.44 82 ILE A N 1
ATOM 630 C CA . ILE A 1 82 ? -5.899 10.614 2.023 1.00 93.44 82 ILE A CA 1
ATOM 631 C C . ILE A 1 82 ? -6.354 9.677 3.138 1.00 93.44 82 ILE A C 1
ATOM 633 O O . ILE A 1 82 ? -7.267 8.872 2.949 1.00 93.44 82 ILE A O 1
ATOM 637 N N . VAL A 1 83 ? -5.727 9.792 4.304 1.00 89.50 83 VAL A N 1
ATOM 638 C CA . VAL A 1 83 ? -6.156 9.118 5.529 1.00 89.50 83 VAL A CA 1
ATOM 639 C C . VAL A 1 83 ? -6.960 10.108 6.352 1.00 89.50 83 VAL A C 1
ATOM 641 O O . VAL A 1 83 ? -6.443 11.157 6.733 1.00 89.50 83 VAL A O 1
ATOM 644 N N . VAL A 1 84 ? -8.210 9.762 6.634 1.00 88.00 84 VAL A N 1
ATOM 645 C CA . VAL A 1 84 ? -9.103 10.519 7.510 1.00 88.00 84 VAL A CA 1
ATOM 646 C C . VAL A 1 84 ? -9.139 9.822 8.866 1.00 88.00 84 VAL A C 1
ATOM 648 O O . VAL A 1 84 ? -9.680 8.720 8.977 1.00 88.00 84 VAL A O 1
ATOM 651 N N . GLY A 1 85 ? -8.536 10.440 9.880 1.00 85.31 85 GLY A N 1
ATOM 652 C CA . GLY A 1 85 ? -8.541 9.955 11.257 1.00 85.31 85 GLY A CA 1
ATOM 653 C C . GLY A 1 85 ? -9.921 10.067 11.906 1.00 85.31 85 GLY A C 1
ATOM 654 O O . GLY A 1 85 ? -10.772 10.850 11.482 1.00 85.31 85 GLY A O 1
ATOM 655 N N . THR A 1 86 ? -10.154 9.298 12.971 1.00 83.75 86 THR A N 1
ATOM 656 C CA . THR A 1 86 ? -11.414 9.347 13.741 1.00 83.75 86 THR A CA 1
ATOM 657 C C . THR A 1 86 ? -11.675 10.696 14.414 1.00 83.75 86 THR A C 1
ATOM 659 O O . THR A 1 86 ? -12.808 10.991 14.774 1.00 83.75 86 THR A O 1
ATOM 662 N N . ASP A 1 87 ? -10.635 11.508 14.598 1.00 86.12 87 ASP A N 1
ATOM 663 C CA . ASP A 1 87 ? -10.687 12.874 15.128 1.00 86.12 87 ASP A CA 1
ATOM 664 C C . ASP A 1 87 ? -10.981 13.934 14.049 1.00 86.12 87 ASP A C 1
ATOM 666 O O . ASP A 1 87 ? -10.999 15.128 14.341 1.00 86.12 87 ASP A O 1
ATOM 670 N N . GLY A 1 88 ? -11.204 13.510 12.800 1.00 84.12 88 GLY A N 1
ATOM 671 C CA . GLY A 1 88 ? -11.412 14.395 11.657 1.00 84.12 88 GLY A CA 1
ATOM 672 C C . GLY A 1 88 ? -10.120 14.961 11.063 1.00 84.12 88 GLY A C 1
ATOM 673 O O . GLY A 1 88 ? -10.192 15.7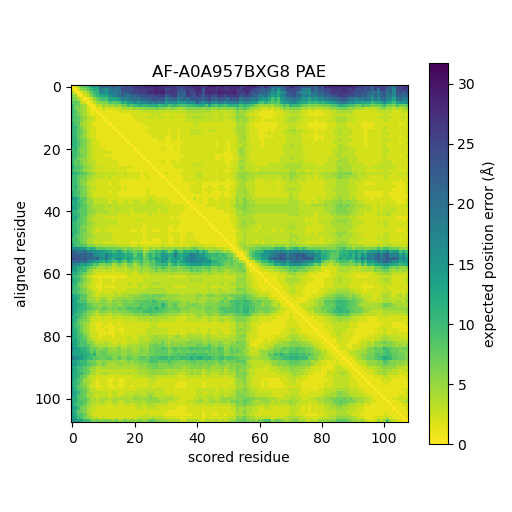34 10.109 1.00 84.12 88 GLY A O 1
ATOM 674 N N . SER A 1 89 ? -8.946 14.580 11.580 1.00 88.12 89 SER A N 1
ATOM 675 C CA . SER A 1 89 ? -7.670 14.946 10.965 1.00 88.12 89 SER A CA 1
ATOM 676 C C . SER A 1 89 ? -7.511 14.273 9.601 1.00 88.12 89 SER A C 1
ATOM 678 O O . SER A 1 89 ? -7.949 13.142 9.386 1.00 88.12 89 SER A O 1
ATOM 680 N N . THR A 1 90 ? -6.868 14.964 8.662 1.00 89.56 90 THR A N 1
ATOM 681 C CA . THR A 1 90 ? -6.525 14.405 7.352 1.00 89.56 90 THR A CA 1
ATOM 682 C C . THR A 1 90 ? -5.024 14.446 7.146 1.00 89.56 90 THR A C 1
ATOM 684 O O . THR A 1 90 ? -4.397 15.479 7.383 1.00 89.56 90 THR A O 1
ATOM 687 N N . ARG A 1 91 ? -4.453 13.350 6.654 1.00 90.19 91 ARG A N 1
ATOM 688 C CA . ARG A 1 91 ? -3.058 13.294 6.203 1.00 90.19 91 ARG A CA 1
ATOM 689 C C . ARG A 1 91 ? -2.979 12.688 4.813 1.00 90.19 91 ARG A C 1
ATOM 691 O O . ARG A 1 91 ? -3.748 11.785 4.493 1.00 90.19 91 ARG A O 1
ATOM 698 N N . GLU A 1 92 ? -2.039 13.171 4.016 1.00 92.44 92 GLU A N 1
ATOM 699 C CA . GLU A 1 92 ? -1.734 12.581 2.717 1.00 92.44 92 GLU A CA 1
ATOM 700 C C . GLU A 1 92 ? -0.568 11.602 2.833 1.00 92.44 92 GLU A C 1
ATOM 702 O O . GLU A 1 92 ? 0.412 11.850 3.536 1.00 92.44 92 GLU A O 1
ATOM 707 N N . GLU A 1 93 ? -0.677 10.493 2.114 1.00 91.88 93 GLU A N 1
ATOM 708 C CA . GLU A 1 93 ? 0.384 9.521 1.906 1.00 91.88 93 GLU A CA 1
ATOM 709 C C . GLU A 1 93 ? 0.584 9.311 0.408 1.00 91.88 93 GLU A C 1
ATOM 711 O O . GLU A 1 93 ? -0.379 9.203 -0.352 1.00 91.88 93 GLU A O 1
ATOM 716 N N . GLN A 1 94 ? 1.841 9.206 -0.013 1.00 94.75 94 GLN A N 1
ATOM 717 C CA . GLN A 1 94 ? 2.167 8.659 -1.321 1.00 94.75 94 GLN A CA 1
ATOM 718 C C . GLN A 1 94 ? 2.400 7.157 -1.169 1.00 94.75 94 GLN A C 1
ATOM 720 O O . GLN A 1 94 ? 3.152 6.733 -0.293 1.00 94.75 94 GLN A O 1
ATOM 725 N N . VAL A 1 95 ? 1.757 6.363 -2.020 1.00 95.75 95 VAL A N 1
ATOM 726 C CA . VAL A 1 95 ? 1.924 4.909 -2.058 1.00 95.75 95 VAL A CA 1
ATOM 727 C C . VAL A 1 95 ? 2.310 4.496 -3.467 1.00 95.75 95 VAL A C 1
ATOM 729 O O . VAL A 1 95 ? 1.679 4.913 -4.440 1.00 95.75 95 VAL A O 1
ATOM 732 N N . VAL A 1 96 ? 3.349 3.677 -3.578 1.00 95.75 96 VAL A N 1
ATOM 733 C CA . VAL A 1 96 ? 3.813 3.140 -4.855 1.00 95.75 96 VAL A CA 1
ATOM 734 C C . VAL A 1 96 ? 3.388 1.685 -4.966 1.00 95.75 96 VAL A C 1
ATOM 736 O O . VAL A 1 96 ? 3.562 0.905 -4.028 1.00 95.75 96 VAL A O 1
ATOM 739 N N . PHE A 1 97 ? 2.851 1.310 -6.123 1.00 96.25 97 PHE A N 1
ATOM 740 C CA . PHE A 1 97 ? 2.595 -0.081 -6.477 1.00 96.25 97 PHE A CA 1
ATOM 741 C C . PHE A 1 97 ? 3.419 -0.466 -7.698 1.00 96.25 97 PHE A C 1
ATOM 743 O O . PHE A 1 97 ? 3.462 0.289 -8.666 1.00 96.25 97 PHE A O 1
ATOM 750 N N . ARG A 1 98 ? 4.027 -1.649 -7.672 1.00 94.88 98 ARG A N 1
ATOM 751 C CA . ARG A 1 98 ? 4.790 -2.237 -8.777 1.00 94.88 98 ARG A CA 1
ATOM 752 C C . ARG A 1 98 ? 4.087 -3.489 -9.282 1.00 94.88 98 ARG A C 1
ATOM 754 O O . ARG A 1 98 ? 3.494 -4.228 -8.495 1.00 94.88 98 ARG A O 1
ATOM 761 N N . LEU A 1 99 ? 4.148 -3.731 -10.587 1.00 92.56 99 LEU A N 1
ATOM 762 C CA . LEU A 1 99 ? 3.665 -4.980 -11.164 1.00 92.56 99 LEU A CA 1
ATOM 763 C C . LEU A 1 99 ? 4.724 -6.078 -10.994 1.00 92.56 99 LEU A C 1
ATOM 765 O O . LEU A 1 99 ? 5.764 -6.034 -11.645 1.00 92.56 99 LEU A O 1
ATOM 769 N N . VAL A 1 100 ? 4.443 -7.066 -10.146 1.00 90.88 100 VAL A N 1
ATOM 770 C CA . VAL A 1 100 ? 5.313 -8.221 -9.870 1.00 90.88 100 VAL A CA 1
ATOM 771 C C . VAL A 1 100 ? 4.519 -9.493 -10.132 1.00 90.88 100 VAL A C 1
ATOM 773 O O . VAL A 1 100 ? 3.443 -9.676 -9.562 1.00 90.88 100 VAL A O 1
ATOM 776 N N . ASP A 1 101 ? 5.005 -10.348 -11.035 1.00 89.19 101 ASP A N 1
ATOM 777 C CA . ASP A 1 101 ? 4.342 -11.599 -11.438 1.00 89.19 101 ASP A CA 1
ATOM 778 C C . ASP A 1 101 ? 2.849 -11.419 -11.771 1.00 89.19 101 ASP A C 1
ATOM 780 O O . ASP A 1 101 ? 1.981 -12.172 -11.328 1.00 89.19 101 ASP A O 1
ATOM 784 N N . GLY A 1 102 ? 2.526 -10.349 -12.505 1.00 89.19 102 GLY A N 1
ATOM 785 C CA . GLY A 1 102 ? 1.152 -10.018 -12.898 1.00 89.19 102 GLY A CA 1
ATOM 786 C C . GLY A 1 102 ? 0.272 -9.442 -11.780 1.00 89.19 102 GLY A C 1
ATOM 787 O O . GLY A 1 102 ? -0.913 -9.214 -12.005 1.00 89.19 102 GLY A O 1
ATOM 788 N N . ASN A 1 103 ? 0.829 -9.171 -10.597 1.00 91.12 103 ASN A N 1
ATOM 789 C CA . ASN A 1 103 ? 0.114 -8.630 -9.445 1.00 91.12 103 ASN A CA 1
ATOM 790 C C . ASN A 1 103 ? 0.647 -7.247 -9.059 1.00 91.12 103 ASN A C 1
ATOM 792 O O . ASN A 1 103 ? 1.854 -7.046 -8.951 1.00 91.12 103 ASN A O 1
ATOM 796 N N . TRP A 1 104 ? -0.248 -6.298 -8.789 1.00 94.25 104 TRP A N 1
ATOM 797 C CA . TRP A 1 104 ? 0.140 -5.004 -8.229 1.00 94.25 104 TRP A CA 1
ATOM 798 C C . TRP A 1 104 ? 0.462 -5.157 -6.741 1.00 94.25 104 TRP A C 1
ATOM 800 O O . TRP A 1 104 ? -0.424 -5.383 -5.911 1.00 94.25 104 TRP A O 1
ATOM 810 N N . LYS A 1 105 ? 1.749 -5.065 -6.415 1.00 96.00 105 LYS A N 1
ATOM 811 C CA . LYS A 1 105 ? 2.291 -5.169 -5.061 1.00 96.00 105 LYS A CA 1
ATOM 812 C C . LYS A 1 105 ? 2.701 -3.795 -4.556 1.00 96.00 105 LYS A C 1
ATOM 814 O O . LYS A 1 105 ? 3.186 -2.977 -5.333 1.00 96.00 105 LYS A O 1
ATOM 819 N N . ARG A 1 106 ? 2.517 -3.533 -3.265 1.00 96.44 106 ARG A N 1
ATOM 820 C CA . ARG A 1 106 ? 2.999 -2.300 -2.638 1.00 96.44 106 ARG A CA 1
ATOM 821 C C . ARG A 1 106 ? 4.530 -2.305 -2.602 1.00 96.44 106 ARG A C 1
ATOM 823 O O . ARG A 1 106 ? 5.127 -3.305 -2.215 1.00 96.44 106 ARG A O 1
ATOM 830 N N . ALA A 1 107 ? 5.134 -1.195 -3.011 1.00 94.81 107 ALA A N 1
ATOM 831 C CA . ALA A 1 107 ? 6.577 -1.016 -3.182 1.00 94.81 107 ALA A CA 1
ATOM 832 C C . ALA A 1 107 ? 7.114 0.200 -2.394 1.00 94.81 107 ALA A C 1
ATOM 834 O O . ALA A 1 107 ? 8.118 0.799 -2.773 1.00 94.81 107 ALA A O 1
ATOM 835 N N . SER A 1 108 ? 6.405 0.603 -1.332 1.00 90.56 108 SER A N 1
ATOM 836 C CA . SER A 1 108 ? 6.720 1.748 -0.461 1.00 90.56 108 SER A CA 1
ATOM 837 C C . SER A 1 108 ? 6.135 1.583 0.934 1.00 90.56 108 SER A C 1
ATOM 839 O O . SER A 1 108 ? 4.956 1.146 0.986 1.00 90.56 108 SER A O 1
#

pLDDT: mean 89.49, std 10.64, range [48.41, 97.69]